Protein AF-A0A352AS01-F1 (afdb_monomer_lite)

Secondary structure (DSSP, 8-state):
--HHHHHHHHHHHHHTSS--HHHHHHHHHHHHHHHHHHHHHHHHHHGGGS-PPPP---SSS---TT----SSSGGGS-TTHHHHHHHHHH-----TTS---GGGS-SHHHHHHHHHHTTS--HHHHHHHHHHHHHHHHHHHHHHHHHHHH---

Structure (mmCIF, N/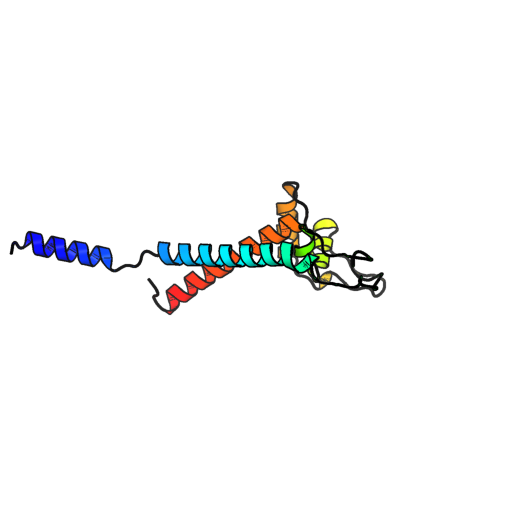CA/C/O backbone):
data_AF-A0A352AS01-F1
#
_entry.id   AF-A0A352AS01-F1
#
loop_
_atom_site.group_PDB
_atom_site.id
_atom_site.type_symbol
_atom_site.label_atom_id
_atom_site.label_alt_id
_atom_site.label_comp_id
_atom_site.label_asym_id
_atom_site.label_entity_id
_atom_site.label_seq_id
_atom_site.pdbx_PDB_ins_code
_atom_site.Cartn_x
_atom_site.Cartn_y
_atom_site.Cartn_z
_atom_site.occupancy
_atom_site.B_iso_or_equiv
_atom_site.auth_seq_id
_atom_site.auth_comp_id
_atom_site.auth_asym_id
_atom_site.auth_atom_id
_atom_site.pdbx_PDB_model_num
ATOM 1 N N . MET A 1 1 ? -39.087 -4.710 46.407 1.00 60.28 1 MET A N 1
ATOM 2 C CA . MET A 1 1 ? -37.957 -4.976 45.490 1.00 60.28 1 MET A CA 1
ATOM 3 C C . MET A 1 1 ? -36.737 -5.311 46.336 1.00 60.28 1 MET A C 1
ATOM 5 O O . MET A 1 1 ? -36.507 -4.601 47.310 1.00 60.28 1 MET A O 1
ATOM 9 N N . ASN A 1 2 ? -36.048 -6.424 46.068 1.00 80.94 2 ASN A N 1
ATOM 10 C CA . ASN A 1 2 ? -34.930 -6.896 46.895 1.00 80.94 2 ASN A CA 1
ATOM 11 C C . ASN A 1 2 ? -33.682 -6.019 46.646 1.00 80.94 2 ASN A C 1
ATOM 13 O O . ASN A 1 2 ? -33.353 -5.789 45.482 1.00 80.94 2 ASN A O 1
ATOM 17 N N . PRO A 1 3 ? -32.960 -5.556 47.685 1.00 73.62 3 PRO A N 1
ATOM 18 C CA . PRO A 1 3 ? -31.694 -4.830 47.536 1.00 73.62 3 PRO A CA 1
ATOM 19 C C . PRO A 1 3 ? -30.671 -5.521 46.617 1.00 73.62 3 PRO A C 1
ATOM 21 O O . PRO A 1 3 ? -29.911 -4.849 45.920 1.00 73.62 3 PRO A O 1
ATOM 24 N N . LEU A 1 4 ? -30.686 -6.858 46.574 1.00 72.25 4 LEU A N 1
ATOM 25 C CA . LEU A 1 4 ? -29.836 -7.666 45.695 1.00 72.25 4 LEU A CA 1
ATOM 26 C C . LEU A 1 4 ? -30.205 -7.532 44.210 1.00 72.25 4 LEU A C 1
ATOM 28 O O . LEU A 1 4 ? -29.318 -7.590 43.360 1.00 72.25 4 LEU A O 1
ATOM 32 N N . ASP A 1 5 ? -31.481 -7.319 43.885 1.00 77.75 5 ASP A N 1
ATOM 33 C CA . ASP A 1 5 ? -31.924 -7.116 42.501 1.00 77.75 5 ASP A CA 1
ATOM 34 C C . ASP A 1 5 ? -31.546 -5.720 42.008 1.00 77.75 5 ASP A C 1
ATOM 36 O O . ASP A 1 5 ? -31.043 -5.579 40.896 1.00 77.75 5 ASP A O 1
ATOM 40 N N . SER A 1 6 ? -31.673 -4.699 42.861 1.00 74.00 6 SER A N 1
ATOM 41 C CA . SER A 1 6 ? -31.217 -3.340 42.544 1.00 74.00 6 SER A CA 1
ATOM 42 C C . SER A 1 6 ? -29.708 -3.294 42.285 1.00 74.00 6 SER A C 1
ATOM 44 O O . SER A 1 6 ? -29.263 -2.643 41.345 1.00 74.00 6 SER A O 1
ATOM 46 N N . GLN A 1 7 ? -28.911 -4.033 43.062 1.00 76.00 7 GLN A N 1
ATOM 47 C CA . GLN A 1 7 ? -27.461 -4.142 42.853 1.00 76.00 7 GLN A CA 1
ATOM 48 C C . GLN A 1 7 ? -27.105 -4.859 41.544 1.00 76.00 7 GLN A C 1
ATOM 50 O O . GLN A 1 7 ? -26.195 -4.425 40.839 1.00 76.00 7 GLN A O 1
ATOM 55 N N . LYS A 1 8 ? -27.828 -5.927 41.182 1.00 72.00 8 LYS A N 1
ATOM 56 C CA . LYS A 1 8 ? -27.630 -6.632 39.904 1.00 72.00 8 LYS A CA 1
ATOM 57 C C . LYS A 1 8 ? -28.003 -5.770 38.704 1.00 72.00 8 LYS A C 1
ATOM 59 O O . LYS A 1 8 ? -27.273 -5.783 37.716 1.00 72.00 8 LYS A O 1
ATOM 64 N N . ILE A 1 9 ? -29.092 -5.009 38.801 1.00 71.62 9 ILE A N 1
ATOM 65 C CA . ILE A 1 9 ? -29.525 -4.079 37.752 1.00 71.62 9 ILE A CA 1
ATOM 66 C C . ILE A 1 9 ? -28.466 -2.988 37.564 1.00 71.62 9 ILE A C 1
ATOM 68 O O . ILE A 1 9 ? -27.981 -2.812 36.449 1.00 71.62 9 ILE A O 1
ATOM 72 N N . LEU A 1 10 ? -27.995 -2.366 38.648 1.00 67.88 10 LEU A N 1
ATOM 73 C CA . LEU A 1 10 ? -26.927 -1.362 38.592 1.00 67.88 10 LEU A CA 1
ATOM 74 C C . LEU A 1 10 ? -25.612 -1.938 38.038 1.00 67.88 10 LEU A C 1
ATOM 76 O O . LEU A 1 10 ? -24.978 -1.320 37.188 1.00 67.88 10 LEU A O 1
ATOM 80 N N . ALA A 1 11 ? -25.220 -3.148 38.446 1.00 64.56 11 ALA A N 1
ATOM 81 C CA . ALA A 1 11 ? -24.033 -3.818 37.910 1.00 64.56 11 ALA A CA 1
ATOM 82 C C . ALA A 1 11 ? -24.176 -4.180 36.417 1.00 64.56 11 ALA A C 1
ATOM 84 O O . ALA A 1 11 ? -23.191 -4.140 35.676 1.00 64.56 11 ALA A O 1
ATOM 85 N N . SER A 1 12 ? -25.390 -4.511 35.963 1.00 59.34 12 SER A N 1
ATOM 86 C CA . SER A 1 12 ? -25.688 -4.782 34.552 1.00 59.34 12 SER A CA 1
ATOM 87 C C . SER A 1 12 ? -25.708 -3.509 33.699 1.00 59.34 12 SER A C 1
ATOM 89 O O . SER A 1 12 ? -25.165 -3.512 32.595 1.00 59.34 12 SER A O 1
ATOM 91 N N . GLU A 1 13 ? -26.220 -2.397 34.234 1.00 58.72 13 GLU A N 1
ATOM 92 C CA . GLU A 1 13 ? -26.203 -1.096 33.561 1.00 58.72 13 GLU A CA 1
ATOM 93 C C . GLU A 1 13 ? -24.779 -0.541 33.445 1.00 58.72 13 GLU A C 1
ATOM 95 O O . GLU A 1 13 ? -24.402 -0.052 32.377 1.00 58.72 13 GLU A O 1
ATOM 100 N N . VAL A 1 14 ? -23.953 -0.693 34.488 1.00 58.50 14 VAL A N 1
ATOM 101 C CA . VAL A 1 14 ? -22.536 -0.281 34.478 1.00 58.50 14 VAL A CA 1
ATOM 102 C C . VAL A 1 14 ? -21.717 -1.097 33.472 1.00 58.50 14 VAL A C 1
ATOM 104 O O . VAL A 1 14 ? -20.856 -0.537 32.796 1.00 58.50 14 VAL A O 1
ATOM 107 N N . LYS A 1 15 ? -22.012 -2.393 33.291 1.00 54.00 15 LYS A N 1
ATOM 108 C CA . LYS A 1 15 ? -21.370 -3.223 32.252 1.00 54.00 15 LYS A CA 1
ATOM 109 C C . LYS A 1 15 ? -21.780 -2.855 30.819 1.00 54.00 15 LYS A C 1
ATOM 111 O O . LYS A 1 15 ? -21.079 -3.246 29.894 1.00 54.00 15 LYS A O 1
ATOM 116 N N . SER A 1 16 ? -22.889 -2.135 30.629 1.00 49.81 16 SER A N 1
ATOM 117 C CA . SER A 1 16 ? -23.459 -1.834 29.303 1.00 49.81 16 SER A CA 1
ATOM 118 C C . SER A 1 16 ? -23.023 -0.493 28.694 1.00 49.81 16 SER A C 1
ATOM 120 O O . SER A 1 16 ? -23.337 -0.224 27.538 1.00 49.81 16 SER A O 1
ATOM 122 N N . LYS A 1 17 ? -22.313 0.361 29.451 1.00 49.84 17 LYS A N 1
ATOM 123 C CA . LYS A 1 17 ? -22.044 1.760 29.064 1.00 49.84 17 LYS A CA 1
ATOM 124 C C . LYS A 1 17 ? -20.645 2.074 28.534 1.00 49.84 17 LYS A C 1
ATOM 126 O O . LYS A 1 17 ? -20.374 3.237 28.262 1.00 49.84 17 LYS A O 1
ATOM 131 N N . THR A 1 18 ? -19.773 1.092 28.342 1.00 53.72 18 THR A N 1
ATOM 132 C CA . THR A 1 18 ? -18.545 1.302 27.563 1.00 53.72 18 THR A CA 1
ATOM 133 C C . THR A 1 18 ? -18.759 0.687 26.195 1.00 53.72 18 THR A C 1
ATOM 135 O O . THR A 1 18 ? -18.928 -0.528 26.082 1.00 53.72 18 THR A O 1
ATOM 138 N N . LYS A 1 19 ? -18.805 1.510 25.143 1.00 54.31 19 LYS A N 1
ATOM 139 C CA . LYS A 1 19 ? -18.830 0.965 23.790 1.00 54.31 19 LYS A CA 1
ATOM 140 C C . LYS A 1 19 ? -17.467 0.301 23.603 1.00 54.31 19 LYS A C 1
ATOM 142 O O . LYS A 1 19 ? -16.446 0.988 23.680 1.00 54.31 19 LYS A O 1
ATOM 147 N N . PRO A 1 20 ? -17.391 -1.032 23.472 1.00 63.28 20 PRO A N 1
ATOM 148 C CA . PRO A 1 20 ? -16.105 -1.694 23.507 1.00 63.28 20 PRO A CA 1
ATOM 149 C C . PRO A 1 20 ? -15.290 -1.184 22.318 1.00 63.28 20 PRO A C 1
ATOM 151 O O . PRO A 1 20 ? -15.769 -1.150 21.189 1.00 63.28 20 PRO A O 1
ATOM 154 N N . TRP A 1 21 ? -14.052 -0.765 22.581 1.00 64.62 21 TRP A N 1
ATOM 155 C CA . TRP A 1 21 ? -13.076 -0.278 21.594 1.00 64.62 21 TRP A CA 1
ATOM 156 C C . TRP A 1 21 ? -12.994 -1.153 20.324 1.00 64.62 21 TRP A C 1
ATOM 158 O O . TRP A 1 21 ? -12.672 -0.675 19.235 1.00 64.62 21 TRP A O 1
ATOM 168 N N . THR A 1 22 ? -13.365 -2.426 20.456 1.00 75.06 22 THR A N 1
ATOM 169 C CA . THR A 1 22 ? -13.602 -3.398 19.391 1.00 75.06 22 THR A CA 1
ATOM 170 C C . THR A 1 22 ? -14.510 -2.883 18.268 1.00 75.06 22 THR A C 1
ATOM 172 O O . THR A 1 22 ? -14.172 -3.081 17.105 1.00 75.06 22 THR A O 1
ATOM 175 N N . ASP A 1 23 ? -15.597 -2.168 18.567 1.00 81.62 23 ASP A N 1
ATOM 176 C CA . ASP A 1 23 ? -16.525 -1.640 17.553 1.00 81.62 23 ASP A CA 1
ATOM 177 C C . ASP A 1 23 ? -15.851 -0.591 16.659 1.00 81.62 23 ASP A C 1
ATOM 179 O O . ASP A 1 23 ? -16.061 -0.553 15.446 1.00 81.62 23 ASP A O 1
ATOM 183 N N . GLY A 1 24 ? -15.003 0.254 17.253 1.00 85.88 24 GLY A N 1
ATOM 184 C CA . GLY A 1 24 ? -14.245 1.262 16.516 1.00 85.88 24 GLY A CA 1
ATOM 185 C C . GLY A 1 24 ? -13.151 0.646 15.647 1.00 85.88 24 GLY A C 1
ATOM 186 O O . GLY A 1 24 ? -12.957 1.071 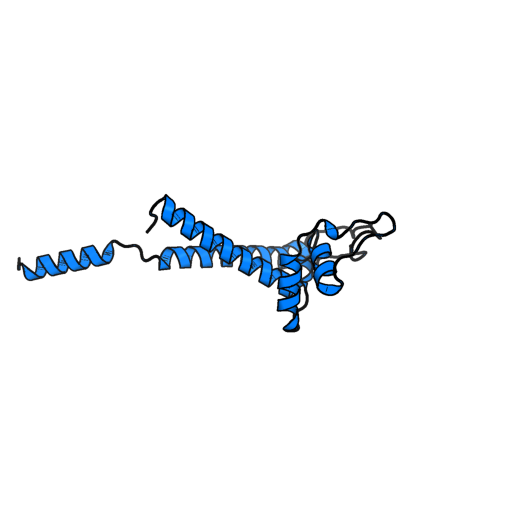14.510 1.00 85.88 24 GLY A O 1
ATOM 187 N N . LEU A 1 25 ? -12.482 -0.404 16.130 1.00 89.12 25 LEU A N 1
ATOM 188 C CA . LEU A 1 25 ? -11.518 -1.145 15.315 1.00 89.12 25 LEU A CA 1
ATOM 189 C C . LEU A 1 25 ? -12.164 -1.890 14.154 1.00 89.12 25 LEU A C 1
ATOM 191 O O . LEU A 1 25 ? -11.635 -1.852 13.044 1.00 89.12 25 LEU A O 1
ATOM 195 N N . ILE A 1 26 ? -13.300 -2.545 14.398 1.00 91.94 26 ILE A N 1
ATOM 196 C CA . ILE A 1 26 ? -14.071 -3.207 13.344 1.00 91.94 26 ILE A CA 1
ATOM 197 C C . ILE A 1 26 ? -14.460 -2.177 12.288 1.00 91.94 26 ILE A C 1
ATOM 199 O O . ILE A 1 26 ? -14.271 -2.432 11.103 1.00 91.94 26 ILE A O 1
ATOM 203 N N . PHE A 1 27 ? -14.918 -0.994 12.704 1.00 90.94 27 PHE A N 1
ATOM 204 C CA . PHE A 1 27 ? -15.209 0.098 11.782 1.00 90.94 27 PHE A CA 1
ATOM 205 C C . PHE A 1 27 ? -13.979 0.512 10.956 1.00 90.94 27 PHE A C 1
ATOM 207 O O . PHE A 1 27 ? -14.079 0.609 9.734 1.00 90.94 27 PHE A O 1
ATOM 214 N N . VAL A 1 28 ? -12.809 0.695 11.579 1.00 94.19 28 VAL A N 1
ATOM 215 C CA . VAL A 1 28 ? -11.559 1.036 10.870 1.00 94.19 28 VAL A CA 1
ATOM 216 C C . VAL A 1 28 ? -11.188 -0.028 9.835 1.00 94.19 28 VAL A C 1
ATOM 218 O O . VAL A 1 28 ? -10.913 0.308 8.683 1.00 94.19 28 VAL A O 1
ATOM 221 N N . ILE A 1 29 ? -11.204 -1.305 10.223 1.00 95.94 29 ILE A N 1
ATOM 222 C CA . ILE A 1 29 ? -10.867 -2.424 9.333 1.00 95.94 29 ILE A CA 1
ATOM 223 C C . ILE A 1 29 ? -11.896 -2.540 8.205 1.00 95.94 29 ILE A C 1
ATOM 225 O O . ILE A 1 29 ? -11.515 -2.716 7.049 1.00 95.94 29 ILE A O 1
ATOM 229 N N . ALA A 1 30 ? -13.187 -2.399 8.513 1.00 95.06 30 ALA A N 1
ATOM 230 C CA . ALA A 1 30 ? -14.260 -2.454 7.528 1.00 95.06 30 ALA A CA 1
ATOM 231 C C . ALA A 1 30 ? -14.136 -1.320 6.503 1.00 95.06 30 ALA A C 1
ATOM 233 O O . ALA A 1 30 ? -14.200 -1.577 5.303 1.00 95.06 30 ALA A O 1
ATOM 234 N N . MET A 1 31 ? -13.892 -0.086 6.951 1.00 94.56 31 MET A N 1
ATOM 235 C CA . MET A 1 31 ? -13.693 1.065 6.064 1.00 94.56 31 MET A CA 1
ATOM 236 C C . MET A 1 31 ? -12.426 0.930 5.219 1.00 94.56 31 MET A C 1
ATOM 238 O O . MET A 1 31 ? -12.445 1.227 4.022 1.00 94.56 31 MET A O 1
ATOM 242 N N . TRP A 1 32 ? -11.336 0.441 5.814 1.00 97.31 32 TRP A N 1
ATOM 243 C CA . TRP A 1 32 ? -10.115 0.119 5.082 1.00 97.31 32 TRP A CA 1
ATOM 244 C C . TRP A 1 32 ? -10.399 -0.895 3.969 1.00 97.31 32 TRP A C 1
ATOM 246 O O . TRP A 1 32 ? -10.129 -0.603 2.801 1.00 97.31 32 TRP A O 1
ATOM 256 N N . LEU A 1 33 ? -11.007 -2.035 4.309 1.00 97.00 33 LEU A N 1
ATOM 257 C CA . LEU A 1 33 ? -11.285 -3.118 3.371 1.00 97.00 33 LEU A CA 1
ATOM 258 C C . LEU A 1 33 ? -12.239 -2.666 2.265 1.00 97.00 33 LEU A C 1
ATOM 260 O O . LEU A 1 33 ? -11.951 -2.882 1.091 1.00 97.00 33 LEU A O 1
ATOM 264 N N . LEU A 1 34 ? -13.323 -1.974 2.625 1.00 97.19 34 LEU A N 1
ATOM 265 C CA . LEU A 1 34 ? -14.276 -1.414 1.670 1.00 97.19 34 LEU A CA 1
ATOM 266 C C . LEU A 1 34 ? -13.574 -0.486 0.675 1.00 97.19 34 LEU A C 1
ATOM 268 O O . LEU A 1 34 ? -13.766 -0.625 -0.528 1.00 97.19 34 LEU A O 1
ATOM 272 N N . SER A 1 35 ? -12.704 0.413 1.149 1.00 96.56 35 SER A N 1
ATOM 273 C CA . SER A 1 35 ? -11.956 1.307 0.256 1.00 96.56 35 SER A CA 1
ATOM 274 C C . SER A 1 35 ? -11.050 0.540 -0.716 1.00 96.56 35 SER A C 1
ATOM 276 O O . SER A 1 35 ? -10.985 0.886 -1.896 1.00 96.56 35 SER A O 1
ATOM 278 N N . ARG A 1 36 ? -10.364 -0.511 -0.237 1.00 94.75 36 ARG A N 1
ATOM 279 C CA . ARG A 1 36 ? -9.440 -1.309 -1.053 1.00 94.75 36 ARG A CA 1
ATOM 280 C C . ARG A 1 36 ? -10.190 -2.138 -2.084 1.00 94.75 36 ARG A C 1
ATOM 282 O O . ARG A 1 36 ? -9.769 -2.156 -3.233 1.00 94.75 36 ARG A O 1
ATOM 289 N N . LEU A 1 37 ? -11.308 -2.754 -1.703 1.00 96.31 37 LEU A N 1
ATOM 290 C CA . LEU A 1 37 ? -12.161 -3.505 -2.623 1.00 96.31 37 LEU A CA 1
ATOM 291 C C . LEU A 1 37 ? -12.763 -2.594 -3.691 1.00 96.31 37 LEU A C 1
ATOM 293 O O . LEU A 1 37 ? -12.704 -2.936 -4.866 1.00 96.31 37 LEU A O 1
ATOM 297 N N . THR A 1 38 ? -13.261 -1.415 -3.313 1.00 95.94 38 THR A N 1
ATOM 298 C CA . THR A 1 38 ? -13.794 -0.443 -4.276 1.00 95.94 38 THR A CA 1
ATOM 299 C C . THR A 1 38 ? -12.732 -0.025 -5.290 1.00 95.94 38 THR A C 1
ATOM 301 O O . THR A 1 38 ? -12.992 -0.074 -6.488 1.00 95.94 38 THR A O 1
ATOM 304 N N . ILE A 1 39 ? -11.523 0.331 -4.840 1.00 93.62 39 ILE A N 1
ATOM 305 C CA . ILE A 1 39 ? -10.425 0.706 -5.747 1.00 93.62 39 ILE A CA 1
ATOM 306 C C . ILE A 1 39 ? -9.991 -0.482 -6.603 1.00 93.62 39 ILE A C 1
ATOM 308 O O . ILE A 1 39 ? -9.791 -0.319 -7.801 1.00 93.62 39 ILE A O 1
ATOM 312 N N . PHE A 1 40 ? -9.869 -1.672 -6.015 1.00 93.81 40 PHE A N 1
ATOM 313 C CA . PHE A 1 40 ? -9.472 -2.870 -6.742 1.00 93.81 40 PHE A CA 1
ATOM 314 C C . PHE A 1 40 ? -10.474 -3.195 -7.854 1.00 93.81 40 PHE A C 1
ATOM 316 O O . PHE A 1 40 ? -10.085 -3.299 -9.013 1.00 93.81 40 PHE A O 1
ATOM 323 N N . ILE A 1 41 ? -11.767 -3.264 -7.531 1.00 93.88 41 ILE A N 1
ATOM 324 C CA . ILE A 1 41 ? -12.838 -3.537 -8.498 1.00 93.88 41 ILE A CA 1
ATOM 325 C C . ILE A 1 41 ? -12.900 -2.436 -9.560 1.00 93.88 41 ILE A C 1
ATOM 327 O O . ILE A 1 41 ? -12.973 -2.744 -10.747 1.00 93.88 41 ILE A O 1
ATOM 331 N N . ALA A 1 42 ? -12.827 -1.162 -9.162 1.00 91.81 42 ALA A N 1
ATOM 332 C CA . ALA A 1 42 ? -12.841 -0.049 -10.106 1.00 91.81 42 ALA A CA 1
ATOM 333 C C . ALA A 1 42 ? -11.653 -0.115 -11.075 1.00 91.81 42 ALA A C 1
ATOM 335 O O . ALA A 1 42 ? -11.847 0.026 -12.277 1.00 91.81 42 ALA A O 1
ATOM 336 N N . MET A 1 43 ? -10.441 -0.391 -10.588 1.00 89.12 43 MET A N 1
ATOM 337 C CA . MET A 1 43 ? -9.267 -0.529 -11.452 1.00 89.12 43 MET A CA 1
ATOM 338 C C . MET A 1 43 ? -9.405 -1.723 -12.398 1.00 89.12 43 MET A C 1
ATOM 340 O O . MET A 1 43 ? -9.153 -1.572 -13.584 1.00 89.12 43 MET A O 1
ATOM 344 N N . GLN A 1 44 ? -9.871 -2.882 -11.924 1.00 90.38 44 GLN A N 1
ATOM 345 C CA . GLN A 1 44 ? -9.988 -4.073 -12.775 1.00 90.38 44 GLN A CA 1
ATOM 346 C C . GLN A 1 44 ? -11.131 -3.989 -13.799 1.00 90.38 44 GLN A C 1
ATOM 348 O O . GLN A 1 44 ? -11.011 -4.555 -14.880 1.00 90.38 44 GLN A O 1
ATOM 353 N N . LEU A 1 45 ? -12.239 -3.312 -13.480 1.00 90.31 45 LEU A N 1
ATOM 354 C CA . LEU A 1 45 ? -13.416 -3.267 -14.355 1.00 90.31 45 LEU A CA 1
ATOM 355 C C . LEU A 1 45 ? -13.501 -1.992 -15.185 1.00 90.31 45 LEU A C 1
ATOM 357 O O . LEU A 1 45 ? -13.899 -2.056 -16.339 1.00 90.31 45 LEU A O 1
ATOM 361 N N . VAL A 1 46 ? -13.160 -0.836 -14.616 1.00 86.94 46 VAL A N 1
ATOM 362 C CA . VAL A 1 46 ? -13.324 0.454 -15.299 1.00 86.94 46 VAL A CA 1
ATOM 363 C C . VAL A 1 46 ? -12.103 0.772 -16.146 1.00 86.94 46 VAL A C 1
ATOM 365 O O . VAL A 1 46 ? -12.276 1.180 -17.289 1.00 86.94 46 VAL A O 1
ATOM 368 N N . ALA A 1 47 ? -10.882 0.562 -15.636 1.00 82.88 47 ALA A N 1
ATOM 369 C CA . ALA A 1 47 ? -9.674 0.959 -16.363 1.00 82.88 47 ALA A CA 1
ATOM 370 C C . ALA A 1 47 ? -9.553 0.299 -17.754 1.00 82.88 47 ALA A C 1
ATOM 372 O O . ALA A 1 47 ? -9.269 1.032 -18.700 1.00 82.88 47 ALA A O 1
ATOM 373 N N . PRO A 1 48 ? -9.849 -1.008 -17.938 1.00 83.50 48 PRO A N 1
ATOM 374 C CA . PRO A 1 48 ? -9.810 -1.640 -19.262 1.00 83.50 48 PRO A CA 1
ATOM 375 C C . PRO A 1 48 ? -10.909 -1.176 -20.225 1.00 83.50 48 PRO A C 1
ATOM 377 O O . PRO A 1 48 ? -10.801 -1.390 -21.428 1.00 83.50 48 PRO A O 1
ATOM 380 N N . LEU A 1 49 ? -11.982 -0.565 -19.713 1.00 82.56 49 LEU A N 1
ATOM 381 C CA . LEU A 1 49 ? -13.087 -0.052 -20.527 1.00 82.56 49 LEU A CA 1
ATOM 382 C C . LEU A 1 49 ? -12.840 1.377 -21.019 1.00 82.56 49 LEU A C 1
ATOM 384 O O . LEU A 1 49 ? -13.583 1.862 -21.873 1.00 82.56 49 LEU A O 1
ATOM 388 N N . LEU A 1 50 ? -11.831 2.069 -20.481 1.00 78.12 50 LEU A N 1
ATOM 389 C CA . LEU A 1 50 ? -11.512 3.424 -20.903 1.00 78.12 50 LEU A CA 1
ATOM 390 C C . LEU A 1 50 ? -10.843 3.389 -22.288 1.00 78.12 50 LEU A C 1
ATOM 392 O O . LEU A 1 50 ? -9.808 2.739 -22.445 1.00 78.12 50 LEU A O 1
ATOM 396 N N . PRO A 1 51 ? -11.385 4.105 -23.292 1.00 66.00 51 PRO A N 1
ATOM 397 C CA . PRO A 1 51 ? -10.769 4.214 -24.607 1.00 66.00 51 PRO A CA 1
ATOM 398 C C . PRO A 1 51 ? -9.564 5.157 -24.519 1.00 66.00 51 PRO A C 1
ATOM 400 O O . PRO A 1 51 ? -9.657 6.348 -24.813 1.00 66.00 51 PRO A O 1
ATOM 403 N N . LEU A 1 52 ? -8.433 4.634 -24.050 1.00 67.75 52 LEU A N 1
ATOM 404 C CA . LEU A 1 52 ? -7.177 5.371 -23.991 1.00 67.75 52 LEU A CA 1
ATOM 405 C C . LEU A 1 52 ? -6.391 5.130 -25.280 1.00 67.75 52 LEU A C 1
ATOM 407 O O . LEU A 1 52 ? -6.133 3.990 -25.665 1.00 67.75 52 LEU A O 1
ATOM 411 N N . SER A 1 53 ? -6.000 6.214 -25.950 1.00 56.81 53 SER A N 1
ATOM 412 C CA . SER A 1 53 ? -5.002 6.141 -27.015 1.00 56.81 53 SER A CA 1
ATOM 413 C C . SER A 1 53 ? -3.660 5.726 -26.404 1.00 56.81 53 SER A C 1
ATOM 415 O O . SER A 1 53 ? -3.311 6.252 -25.342 1.00 56.81 53 SER A O 1
ATOM 417 N N . PRO A 1 54 ? -2.892 4.826 -27.047 1.00 58.94 54 PRO A N 1
ATOM 418 C CA . PRO A 1 54 ? -1.574 4.447 -26.559 1.00 58.94 54 PRO A CA 1
ATOM 419 C C . PRO A 1 54 ? -0.727 5.707 -26.395 1.00 58.94 54 PRO A C 1
ATOM 421 O O . PRO A 1 54 ? -0.641 6.541 -27.302 1.00 58.94 54 PRO A O 1
ATOM 424 N N . ALA A 1 55 ? -0.143 5.876 -25.214 1.00 55.97 55 ALA A N 1
ATOM 425 C CA . ALA A 1 55 ? 0.711 7.018 -24.962 1.00 55.97 55 ALA A CA 1
ATOM 426 C C . ALA A 1 55 ? 1.915 6.980 -25.904 1.00 55.97 55 ALA A C 1
ATOM 428 O O . ALA A 1 55 ? 2.584 5.958 -26.059 1.00 55.97 55 ALA A O 1
ATOM 429 N N . ARG A 1 56 ? 2.146 8.115 -26.564 1.00 50.88 56 ARG A N 1
ATOM 430 C CA . ARG A 1 56 ? 3.127 8.271 -27.641 1.00 50.88 56 ARG A CA 1
ATOM 431 C C . ARG A 1 56 ? 4.531 8.616 -27.131 1.00 50.88 56 ARG A C 1
ATOM 433 O O . ARG A 1 56 ? 5.438 8.788 -27.936 1.00 50.88 56 ARG A O 1
ATOM 440 N N . GLU A 1 57 ? 4.714 8.761 -25.821 1.00 51.19 57 GLU A N 1
ATOM 441 C CA . GLU A 1 57 ? 5.985 9.201 -25.253 1.00 51.19 57 GLU A CA 1
ATOM 442 C C . GLU A 1 57 ? 6.925 8.016 -25.030 1.00 51.19 57 GLU A C 1
ATOM 444 O O . GLU A 1 57 ? 6.678 7.143 -24.201 1.00 51.19 57 GLU A O 1
ATOM 449 N N . GLU A 1 58 ? 7.988 7.976 -25.830 1.00 51.22 58 GLU A N 1
ATOM 450 C CA . GLU A 1 58 ? 8.846 6.803 -25.969 1.00 51.22 58 GLU A CA 1
ATOM 451 C C . GLU A 1 58 ? 9.961 6.732 -24.907 1.00 51.22 58 GLU A C 1
ATOM 453 O O . GLU A 1 58 ? 10.399 5.633 -24.602 1.00 51.22 58 GLU A O 1
ATOM 458 N N . ASN A 1 59 ? 10.401 7.832 -24.281 1.00 52.69 59 ASN A N 1
ATOM 459 C CA . ASN A 1 59 ? 11.646 7.803 -23.497 1.00 52.69 59 ASN A CA 1
ATOM 460 C C . ASN A 1 59 ? 11.696 8.794 -22.328 1.00 52.69 59 ASN A C 1
ATOM 462 O O . ASN A 1 59 ? 12.365 9.821 -22.395 1.00 52.69 59 ASN A O 1
ATOM 466 N N . ALA A 1 60 ? 11.101 8.432 -21.198 1.00 48.69 60 ALA A N 1
ATOM 467 C CA . ALA A 1 60 ? 11.582 8.984 -19.937 1.00 48.69 60 ALA A CA 1
ATOM 468 C C . ALA A 1 60 ? 11.724 7.898 -18.885 1.00 48.69 60 ALA A C 1
ATOM 470 O O . ALA A 1 60 ? 12.829 7.663 -18.416 1.00 48.69 60 ALA A O 1
ATOM 471 N N . LEU A 1 61 ? 10.647 7.220 -18.499 1.00 55.41 61 LEU A N 1
ATOM 472 C CA . LEU A 1 61 ? 10.657 6.372 -17.303 1.00 55.41 61 LEU A CA 1
ATOM 473 C C . LEU A 1 61 ? 9.564 5.313 -17.369 1.00 55.41 61 LEU A C 1
ATOM 475 O O . LEU A 1 61 ? 8.711 5.233 -16.495 1.00 55.41 61 LEU A O 1
ATOM 479 N N . GLY A 1 62 ? 9.546 4.522 -18.438 1.00 51.06 62 GLY A N 1
ATOM 480 C CA . GLY A 1 62 ? 8.629 3.389 -18.511 1.00 51.06 62 GLY A CA 1
ATOM 481 C C . GLY A 1 62 ? 7.156 3.785 -18.620 1.00 51.06 62 GLY A C 1
ATOM 482 O O . GLY A 1 62 ? 6.314 3.230 -17.920 1.00 51.06 62 GLY A O 1
ATOM 483 N N . PHE A 1 63 ? 6.817 4.634 -19.595 1.00 53.22 63 PHE A N 1
ATOM 484 C CA . PHE A 1 63 ? 5.659 4.241 -20.394 1.00 53.22 63 PHE A CA 1
ATOM 485 C C . PHE A 1 63 ? 6.011 2.875 -20.983 1.00 53.22 63 PHE A C 1
ATOM 487 O O . PHE A 1 63 ? 7.056 2.754 -21.619 1.00 53.22 63 PHE A O 1
ATOM 494 N N . THR A 1 64 ? 5.201 1.836 -20.769 1.00 52.81 64 THR A N 1
ATOM 495 C CA . THR A 1 64 ? 5.218 0.745 -21.744 1.00 52.81 64 THR A CA 1
ATOM 496 C C . THR A 1 64 ? 4.745 1.396 -23.041 1.00 52.81 64 THR A C 1
ATOM 498 O O . THR A 1 64 ? 3.634 1.940 -23.073 1.00 52.81 64 THR A O 1
ATOM 501 N N . PRO A 1 65 ? 5.583 1.472 -24.091 1.00 51.28 65 PRO A N 1
ATOM 502 C CA . PRO A 1 65 ? 5.130 2.021 -25.355 1.00 51.28 65 PRO A CA 1
ATOM 503 C C . PRO A 1 65 ? 3.917 1.196 -25.776 1.00 51.28 65 PRO A C 1
ATOM 505 O O . PRO A 1 65 ? 3.996 -0.031 -25.841 1.00 51.28 65 PRO A O 1
ATOM 508 N N . ASN A 1 66 ? 2.787 1.858 -26.013 1.00 56.91 66 ASN A N 1
ATOM 509 C CA . ASN A 1 66 ? 1.497 1.202 -26.242 1.00 56.91 66 ASN A CA 1
ATOM 510 C C . ASN A 1 66 ? 0.875 0.492 -25.023 1.00 56.91 66 ASN A C 1
ATOM 512 O O . ASN A 1 66 ? 0.205 -0.526 -25.202 1.00 56.91 66 ASN A O 1
ATOM 516 N N . PHE A 1 67 ? 1.038 1.020 -23.801 1.00 64.75 67 PHE A N 1
ATOM 517 C CA . PHE A 1 67 ? 0.260 0.542 -22.655 1.00 64.75 67 PHE A CA 1
ATOM 518 C C . PHE A 1 67 ? -1.237 0.589 -22.970 1.00 64.75 67 PHE A C 1
ATOM 520 O O . PHE A 1 67 ? -1.794 1.655 -23.247 1.00 64.75 67 PHE A O 1
ATOM 527 N N . VAL A 1 68 ? -1.887 -0.564 -22.880 1.00 68.62 68 VAL A N 1
ATOM 528 C CA . VAL A 1 68 ? -3.341 -0.685 -22.898 1.00 68.62 68 VAL A CA 1
ATOM 529 C C . VAL A 1 68 ? -3.730 -1.232 -21.530 1.00 68.62 68 VAL A C 1
ATOM 531 O O . VAL A 1 68 ? -3.245 -2.310 -21.182 1.00 68.62 68 VAL A O 1
ATOM 534 N N . PRO A 1 69 ? -4.565 -0.530 -20.743 1.00 72.25 69 PRO A N 1
ATOM 535 C CA . PRO A 1 69 ? -5.014 -1.038 -19.455 1.00 72.25 69 PRO A CA 1
ATOM 536 C C . PRO A 1 69 ? -5.666 -2.412 -19.623 1.00 72.25 69 PRO A C 1
ATOM 538 O O . PRO A 1 69 ? -6.677 -2.559 -20.306 1.00 72.25 69 PRO A O 1
ATOM 541 N N . GLN A 1 70 ? -5.078 -3.425 -18.996 1.00 79.38 70 GLN A N 1
ATOM 542 C CA . 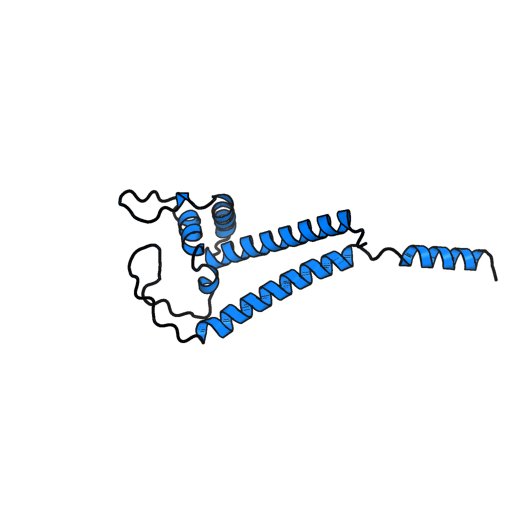GLN A 1 70 ? -5.614 -4.780 -18.945 1.00 79.38 70 GLN A CA 1
ATOM 543 C C . GLN A 1 70 ? -5.830 -5.190 -17.492 1.00 79.38 70 GLN A C 1
ATOM 545 O O . GLN A 1 70 ? -5.234 -4.625 -16.573 1.00 79.38 70 GLN A O 1
ATOM 550 N N . ILE A 1 71 ? -6.691 -6.187 -17.291 1.00 84.31 71 ILE A N 1
ATOM 551 C CA . ILE A 1 71 ? -6.886 -6.821 -15.986 1.00 84.31 71 ILE A CA 1
ATOM 552 C C . ILE A 1 71 ? -5.531 -7.356 -15.516 1.00 84.31 71 ILE A C 1
ATOM 554 O O . ILE A 1 71 ? -4.906 -8.171 -16.193 1.00 84.31 71 ILE A O 1
ATOM 558 N N . GLY A 1 72 ? -5.072 -6.889 -14.361 1.00 86.50 72 GLY A N 1
ATOM 559 C CA . GLY A 1 72 ? -3.741 -7.202 -13.866 1.00 86.50 72 GLY A CA 1
ATOM 560 C C . GLY A 1 72 ? -3.262 -6.272 -12.759 1.00 86.50 72 GLY A C 1
ATOM 561 O O . GLY A 1 72 ? -3.910 -5.285 -12.403 1.00 86.50 72 GLY A O 1
ATOM 562 N N . TRP A 1 73 ? -2.103 -6.616 -12.200 1.00 86.94 73 TRP A N 1
ATOM 563 C CA . TRP A 1 73 ? -1.490 -5.878 -11.094 1.00 86.94 73 TRP A CA 1
ATOM 564 C C . TRP A 1 73 ? -0.742 -4.624 -11.542 1.00 86.94 73 TRP A C 1
ATOM 566 O O . TRP A 1 73 ? -0.593 -3.702 -10.745 1.00 86.94 73 TRP A O 1
ATOM 576 N N . GLU A 1 74 ? -0.344 -4.551 -12.813 1.00 83.75 74 GLU A N 1
ATOM 577 C CA . GLU A 1 74 ? 0.341 -3.385 -13.385 1.00 83.75 74 GLU A CA 1
ATOM 578 C C . GLU A 1 74 ? -0.461 -2.096 -13.192 1.00 83.75 74 GLU A C 1
ATOM 580 O O . GLU A 1 74 ? 0.115 -1.043 -12.941 1.00 83.75 74 GLU A O 1
ATOM 585 N N . LEU A 1 75 ? -1.798 -2.180 -13.185 1.00 84.12 75 LEU A N 1
ATOM 586 C CA . LEU A 1 75 ? -2.695 -1.052 -12.914 1.00 84.12 75 LEU A CA 1
ATOM 587 C C . LEU A 1 75 ? -2.362 -0.304 -11.611 1.00 84.12 75 LEU A C 1
ATOM 589 O O . LEU A 1 75 ? -2.592 0.900 -11.533 1.00 84.12 75 LEU A O 1
ATOM 593 N N . PHE A 1 76 ? -1.764 -0.971 -10.621 1.00 87.50 76 PHE A N 1
ATOM 594 C CA . PHE A 1 76 ? -1.451 -0.388 -9.314 1.00 87.50 76 PHE A CA 1
ATOM 595 C C . PHE A 1 76 ? -0.040 0.211 -9.196 1.00 87.50 76 PHE A C 1
ATOM 597 O O . PHE A 1 76 ? 0.295 0.745 -8.139 1.00 87.50 76 PHE A O 1
ATOM 604 N N . SER A 1 77 ? 0.786 0.155 -10.245 1.00 86.19 77 SER A N 1
ATOM 605 C CA . SER A 1 77 ? 2.179 0.639 -10.227 1.00 86.19 77 SER A CA 1
ATOM 606 C C . SER A 1 77 ? 2.467 1.766 -11.224 1.00 86.19 77 SER A C 1
ATOM 608 O O . SER A 1 77 ? 3.622 1.994 -11.579 1.00 86.19 77 SER A O 1
ATOM 610 N N . HIS A 1 78 ? 1.433 2.465 -11.689 1.00 80.56 78 HIS A N 1
ATOM 611 C CA . HIS A 1 78 ? 1.563 3.578 -12.631 1.00 80.56 78 HIS A CA 1
ATOM 612 C C . HIS A 1 78 ? 2.030 4.881 -11.959 1.00 80.56 78 HIS A C 1
ATOM 614 O O . HIS A 1 78 ? 2.014 5.011 -10.733 1.00 80.56 78 HIS A O 1
ATOM 620 N N . TRP A 1 79 ? 2.408 5.863 -12.787 1.00 80.81 79 TRP A N 1
ATOM 621 C CA . TRP A 1 79 ? 2.861 7.201 -12.380 1.00 80.81 79 TRP A CA 1
ATOM 622 C C . TRP A 1 79 ? 4.140 7.110 -11.537 1.00 80.81 79 TRP A C 1
ATOM 624 O O . TRP A 1 79 ? 5.119 6.510 -11.979 1.00 80.81 79 TRP A O 1
ATOM 634 N N . ASP A 1 80 ? 4.125 7.630 -10.307 1.00 84.25 80 ASP A N 1
ATOM 635 C CA . ASP A 1 80 ? 5.262 7.556 -9.389 1.00 84.25 80 ASP A CA 1
ATOM 636 C C . ASP A 1 80 ? 5.633 6.117 -9.002 1.00 84.25 80 ASP A C 1
ATOM 638 O O . ASP A 1 80 ? 6.744 5.853 -8.538 1.00 84.25 80 ASP A O 1
ATOM 642 N N . GLY A 1 81 ? 4.735 5.153 -9.233 1.00 87.38 81 GLY A N 1
ATOM 643 C CA . GLY A 1 81 ? 5.019 3.735 -9.040 1.00 87.38 81 GLY A CA 1
ATOM 644 C C . GLY A 1 81 ? 6.220 3.243 -9.850 1.00 87.38 81 GLY A C 1
ATOM 645 O O . GLY A 1 81 ? 6.945 2.373 -9.367 1.00 87.38 81 GLY A O 1
ATOM 646 N N . VAL A 1 82 ? 6.499 3.834 -11.018 1.00 82.69 82 VAL A N 1
ATOM 647 C CA . VAL A 1 82 ? 7.634 3.416 -11.855 1.00 82.69 82 VAL A CA 1
ATOM 648 C C . VAL A 1 82 ? 8.970 3.766 -11.207 1.00 82.69 82 VAL A C 1
ATOM 650 O O . VAL A 1 82 ? 9.900 2.960 -11.216 1.00 82.69 82 VAL A O 1
ATOM 653 N N . TRP A 1 83 ? 9.043 4.922 -10.554 1.00 86.12 83 TRP A N 1
ATOM 654 C CA . TRP A 1 83 ? 10.216 5.326 -9.791 1.00 86.12 83 TRP A CA 1
ATOM 655 C C . TRP A 1 83 ? 10.490 4.395 -8.630 1.00 86.12 83 TRP A C 1
ATOM 657 O O . TRP A 1 83 ? 11.604 3.899 -8.465 1.00 86.12 83 TRP A O 1
ATOM 667 N N . TYR A 1 84 ? 9.452 4.095 -7.855 1.00 90.94 84 TYR A N 1
ATOM 668 C CA . TYR A 1 84 ? 9.574 3.161 -6.748 1.00 90.94 84 TYR A CA 1
ATOM 669 C C . TYR A 1 84 ? 9.926 1.749 -7.216 1.00 90.94 84 TYR A C 1
ATOM 671 O O . TYR A 1 84 ? 10.714 1.077 -6.549 1.00 90.94 84 TYR A O 1
ATOM 679 N N . ARG A 1 85 ? 9.411 1.318 -8.373 1.00 90.31 85 ARG A N 1
ATOM 680 C CA . ARG A 1 85 ? 9.768 0.042 -9.002 1.00 90.31 85 ARG A CA 1
ATOM 681 C C . ARG A 1 85 ? 11.241 0.005 -9.380 1.00 90.31 85 ARG A C 1
ATOM 683 O O . ARG A 1 85 ? 11.928 -0.954 -9.033 1.00 90.31 85 ARG A O 1
ATOM 690 N N . GLN A 1 86 ? 11.728 1.052 -10.044 1.00 88.31 86 GLN A N 1
ATOM 691 C CA . GLN A 1 86 ? 13.131 1.161 -10.432 1.00 88.31 86 GLN A CA 1
ATOM 692 C C . GLN A 1 86 ? 14.044 1.133 -9.203 1.00 88.31 86 GLN A C 1
ATOM 694 O O . GLN A 1 86 ? 14.982 0.340 -9.165 1.00 88.31 86 GLN A O 1
ATOM 699 N N . ILE A 1 87 ? 13.720 1.900 -8.158 1.00 90.81 87 ILE A N 1
ATOM 700 C CA . ILE A 1 87 ? 14.502 1.913 -6.914 1.00 90.81 87 ILE A CA 1
ATOM 701 C C . ILE A 1 87 ? 14.475 0.542 -6.221 1.00 90.81 87 ILE A C 1
ATOM 703 O O . ILE A 1 87 ? 15.501 0.083 -5.719 1.00 90.81 87 ILE A O 1
ATOM 707 N N . ALA A 1 88 ? 13.327 -0.142 -6.197 1.00 92.44 88 ALA A N 1
ATOM 708 C CA . ALA A 1 88 ? 13.195 -1.448 -5.551 1.00 92.44 88 ALA A CA 1
ATOM 709 C C . ALA A 1 88 ? 13.957 -2.570 -6.284 1.00 92.44 88 ALA A C 1
ATOM 711 O O . ALA A 1 88 ? 14.500 -3.459 -5.623 1.00 92.44 88 ALA A O 1
ATOM 712 N N . ILE A 1 89 ? 14.004 -2.534 -7.621 1.00 90.94 89 ILE A N 1
ATOM 713 C CA . ILE A 1 89 ? 14.654 -3.561 -8.453 1.00 90.94 89 ILE A CA 1
ATOM 714 C C . ILE A 1 89 ? 16.141 -3.256 -8.656 1.00 90.94 89 ILE A C 1
ATOM 716 O O . ILE A 1 89 ? 16.988 -4.117 -8.418 1.00 90.94 89 ILE A O 1
ATOM 720 N N . SER A 1 90 ? 16.445 -2.035 -9.086 1.00 88.31 90 SER A N 1
ATOM 721 C CA . SER A 1 90 ? 17.753 -1.634 -9.615 1.00 88.31 90 SER A CA 1
ATOM 722 C C . SER A 1 90 ? 18.508 -0.677 -8.686 1.00 88.31 90 SER A C 1
ATOM 724 O O . SER A 1 90 ? 19.712 -0.497 -8.847 1.00 88.31 90 SER A O 1
ATOM 726 N N . GLY A 1 91 ? 17.836 -0.097 -7.687 1.00 87.56 91 GLY A N 1
ATOM 727 C CA . GLY A 1 91 ? 18.404 0.938 -6.821 1.00 87.56 91 GLY A CA 1
ATOM 728 C C . GLY A 1 91 ? 18.240 2.348 -7.390 1.00 87.56 91 GLY A C 1
ATOM 729 O O . GLY A 1 91 ? 17.542 2.562 -8.380 1.00 87.56 91 GLY A O 1
ATOM 730 N N . TYR A 1 92 ? 18.853 3.324 -6.719 1.00 87.19 92 TYR A N 1
ATOM 731 C CA . TYR A 1 92 ? 18.822 4.714 -7.167 1.00 87.19 92 TYR A CA 1
ATOM 732 C C . TYR A 1 92 ? 19.661 4.894 -8.428 1.00 87.19 92 TYR A C 1
ATOM 734 O O . TYR A 1 92 ? 20.825 4.500 -8.472 1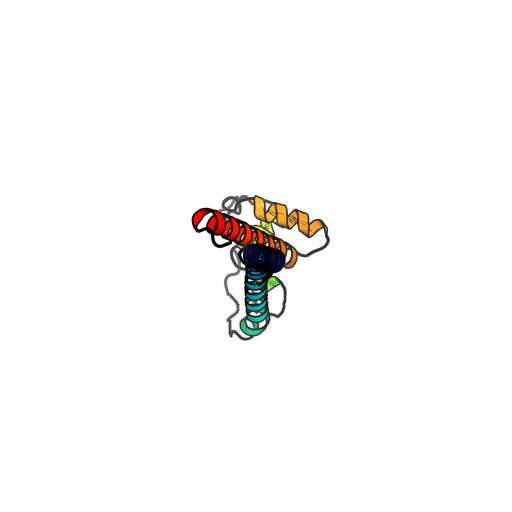.00 87.19 92 TYR A O 1
ATOM 742 N N . ASP A 1 93 ? 19.053 5.530 -9.419 1.00 79.31 93 ASP A N 1
ATOM 743 C CA . ASP A 1 93 ? 19.711 6.011 -10.622 1.00 79.31 93 ASP A CA 1
ATOM 744 C C . ASP A 1 93 ? 19.990 7.517 -10.516 1.00 79.31 93 ASP A C 1
ATOM 746 O O . ASP A 1 93 ? 19.125 8.291 -10.075 1.00 79.31 93 ASP A O 1
ATOM 750 N N . TYR A 1 94 ? 21.198 7.891 -10.933 1.00 70.19 94 TYR A N 1
ATOM 751 C CA . TYR A 1 94 ? 21.706 9.254 -11.027 1.00 70.19 94 TYR A CA 1
ATOM 752 C C . TYR A 1 94 ? 21.871 9.534 -12.518 1.00 70.19 94 TYR A C 1
ATOM 754 O O . TYR A 1 94 ? 22.812 9.044 -13.148 1.00 70.19 94 TYR A O 1
ATOM 762 N N . ALA A 1 95 ? 20.922 10.258 -13.108 1.00 62.44 95 ALA A N 1
ATOM 763 C CA . ALA A 1 95 ? 20.893 10.478 -14.543 1.00 62.44 95 ALA A CA 1
ATOM 764 C C . ALA A 1 95 ? 22.096 11.339 -14.970 1.00 62.44 95 ALA A C 1
ATOM 766 O O . ALA A 1 95 ? 22.033 12.562 -15.009 1.00 62.44 95 ALA A O 1
ATOM 767 N N . ASN A 1 96 ? 23.200 10.697 -15.362 1.00 54.50 96 ASN A N 1
ATOM 768 C CA . ASN A 1 96 ? 24.440 11.356 -15.796 1.00 54.50 96 ASN A CA 1
ATOM 769 C C . ASN A 1 96 ? 24.287 12.214 -17.075 1.00 54.50 96 ASN A C 1
ATOM 771 O O . ASN A 1 96 ? 25.272 12.750 -17.580 1.00 54.50 96 ASN A O 1
ATOM 775 N N . THR A 1 97 ? 23.091 12.316 -17.668 1.00 53.47 97 THR A N 1
ATOM 776 C CA . THR A 1 97 ? 22.889 12.935 -18.990 1.00 53.47 97 THR A CA 1
ATOM 777 C C . THR A 1 97 ? 21.516 13.606 -19.142 1.00 53.47 97 THR A C 1
ATOM 779 O O . THR A 1 97 ? 20.860 13.462 -20.168 1.00 53.47 97 THR A O 1
ATOM 782 N N . GLY A 1 98 ? 21.057 14.344 -18.122 1.00 51.78 98 GLY A N 1
ATOM 783 C CA . GLY A 1 98 ? 19.884 15.231 -18.244 1.00 51.78 98 GLY A CA 1
ATOM 784 C C . GLY A 1 98 ? 18.518 14.533 -18.287 1.00 51.78 98 GLY A C 1
ATOM 785 O O . GLY A 1 98 ? 17.531 15.153 -18.677 1.00 51.78 98 GLY A O 1
ATOM 786 N N . GLY A 1 99 ? 18.460 13.258 -17.896 1.00 59.72 99 GLY A N 1
ATOM 787 C CA . GLY A 1 99 ? 17.212 12.541 -17.640 1.00 59.72 99 GLY A CA 1
ATOM 788 C C . GLY A 1 99 ? 16.641 12.855 -16.256 1.00 59.72 99 GLY A C 1
ATOM 789 O O . GLY A 1 99 ? 17.267 13.524 -15.437 1.00 59.72 99 GLY A O 1
ATOM 790 N N . TYR A 1 100 ? 15.440 12.357 -15.983 1.00 60.91 100 TYR A N 1
ATOM 791 C CA . TYR A 1 100 ? 14.843 12.470 -14.659 1.00 60.91 100 TYR A CA 1
ATOM 792 C C . TYR A 1 100 ? 15.608 11.607 -13.637 1.00 60.91 100 TYR A C 1
ATOM 794 O O . TYR A 1 100 ? 15.990 10.476 -13.939 1.00 60.91 100 TYR A O 1
ATOM 802 N N . GLU A 1 101 ? 15.761 12.094 -12.403 1.00 70.62 101 GLU A N 1
ATOM 803 C CA . GLU A 1 101 ? 16.483 11.384 -11.340 1.00 70.62 101 GLU A CA 1
ATOM 804 C C . GLU A 1 101 ? 15.556 10.772 -10.286 1.00 70.62 101 GLU A C 1
ATOM 806 O O . GLU A 1 101 ? 14.658 11.422 -9.749 1.00 70.62 101 GLU A O 1
ATOM 811 N N . SER A 1 102 ? 15.855 9.531 -9.901 1.00 74.31 102 SER A N 1
ATOM 812 C CA . SER A 1 102 ? 15.127 8.816 -8.842 1.00 74.31 102 SER A CA 1
ATOM 813 C C . SER A 1 102 ? 15.440 9.328 -7.425 1.00 74.31 102 SER A C 1
ATOM 815 O O . SER A 1 102 ? 14.738 8.993 -6.472 1.00 74.31 102 SER A O 1
ATOM 817 N N . VAL A 1 103 ? 16.471 10.171 -7.279 1.00 76.19 103 VAL A N 1
ATOM 818 C CA . VAL A 1 103 ? 16.979 10.703 -6.000 1.00 76.19 103 VAL A CA 1
ATOM 819 C C . VAL A 1 103 ? 15.940 11.554 -5.258 1.00 76.19 103 VAL A C 1
ATOM 821 O O . VAL A 1 103 ? 15.988 11.657 -4.034 1.00 76.19 103 VAL A O 1
ATOM 824 N N . ALA A 1 104 ? 14.955 12.111 -5.968 1.00 83.12 104 ALA A N 1
ATOM 825 C CA . ALA A 1 104 ? 13.856 12.862 -5.362 1.00 83.12 104 ALA A CA 1
ATOM 826 C C . ALA A 1 104 ? 12.902 11.993 -4.512 1.00 83.12 104 ALA A C 1
ATOM 828 O O . ALA A 1 104 ? 12.136 12.526 -3.707 1.00 83.12 104 ALA A O 1
ATOM 829 N N . PHE A 1 105 ? 12.931 10.664 -4.662 1.00 87.31 105 PHE A N 1
ATOM 830 C CA . PHE A 1 105 ? 12.015 9.753 -3.976 1.00 87.31 105 PHE A CA 1
ATOM 831 C C . PHE A 1 105 ? 12.614 9.200 -2.679 1.00 87.31 105 PHE A C 1
ATOM 833 O O . PHE A 1 105 ? 13.745 8.721 -2.645 1.00 87.31 105 PHE A O 1
ATOM 840 N N . PHE A 1 106 ? 11.825 9.202 -1.599 1.00 91.50 106 PHE A N 1
ATOM 841 C CA . PHE A 1 106 ? 12.250 8.672 -0.300 1.00 91.50 106 PHE A CA 1
ATOM 842 C C . PHE A 1 106 ? 12.443 7.139 -0.306 1.00 91.50 106 PHE A C 1
ATOM 844 O O . PHE A 1 106 ? 11.634 6.420 -0.900 1.00 91.50 106 PHE A O 1
ATOM 851 N N . PRO A 1 107 ? 13.440 6.609 0.433 1.00 93.62 107 PRO A N 1
ATOM 852 C CA . PRO A 1 107 ? 13.866 5.210 0.309 1.00 93.62 107 PRO A CA 1
ATOM 853 C C . PRO A 1 107 ? 12.998 4.201 1.069 1.00 93.62 107 PRO A C 1
ATOM 855 O O . PRO A 1 107 ? 13.038 3.012 0.766 1.00 93.62 107 PRO A O 1
ATOM 858 N N . LEU A 1 108 ? 12.221 4.624 2.072 1.00 96.12 108 LEU A N 1
ATOM 859 C CA . LEU A 1 108 ? 11.553 3.684 2.982 1.00 96.12 108 LEU A CA 1
ATOM 860 C C . LEU A 1 108 ? 10.566 2.759 2.254 1.00 96.12 108 LEU A C 1
ATOM 862 O O . LEU A 1 108 ? 10.599 1.546 2.445 1.00 96.12 108 LEU A O 1
ATOM 866 N N . PHE A 1 109 ? 9.704 3.320 1.406 1.00 95.88 109 PHE A N 1
ATOM 867 C CA . PHE A 1 109 ? 8.714 2.547 0.658 1.00 95.88 109 PHE A CA 1
ATOM 868 C C . PHE A 1 109 ? 9.336 1.507 -0.298 1.00 95.88 109 PHE A C 1
ATOM 870 O O . PHE A 1 109 ? 8.971 0.330 -0.193 1.00 95.88 109 PHE A O 1
ATOM 877 N N . PRO A 1 110 ? 10.285 1.861 -1.192 1.00 94.88 110 PRO A N 1
ATOM 878 C CA . PRO A 1 110 ? 10.891 0.878 -2.087 1.00 94.88 110 PRO A CA 1
ATOM 879 C C . PRO A 1 110 ? 11.737 -0.159 -1.336 1.00 94.88 110 PRO A C 1
ATOM 881 O O . PRO A 1 110 ? 11.748 -1.321 -1.738 1.00 94.88 110 PRO A O 1
ATOM 884 N N . LEU A 1 111 ? 12.374 0.195 -0.211 1.00 96.62 111 LEU A N 1
ATOM 885 C CA . LEU A 1 111 ? 13.104 -0.772 0.620 1.00 96.62 111 LEU A CA 1
ATOM 886 C C . LEU A 1 111 ? 12.176 -1.790 1.297 1.00 96.62 111 LEU A C 1
ATOM 888 O O . LEU A 1 111 ? 12.455 -2.989 1.250 1.00 96.62 111 LEU A O 1
ATOM 892 N N . LEU A 1 112 ? 11.061 -1.343 1.885 1.00 98.06 112 LEU A N 1
ATOM 893 C CA . LEU A 1 112 ? 10.053 -2.248 2.455 1.00 98.06 112 LEU A CA 1
ATOM 894 C C . LEU A 1 112 ? 9.459 -3.158 1.377 1.00 98.06 112 LEU A C 1
ATOM 896 O O . LEU A 1 112 ? 9.329 -4.364 1.583 1.00 98.06 112 LEU A O 1
ATOM 900 N N . THR A 1 113 ? 9.156 -2.588 0.210 1.00 97.69 113 THR A N 1
ATOM 901 C CA . THR A 1 113 ? 8.630 -3.336 -0.936 1.00 97.69 113 THR A CA 1
ATOM 902 C C . THR A 1 113 ? 9.622 -4.395 -1.403 1.00 97.69 113 THR A C 1
ATOM 904 O O . THR A 1 113 ? 9.245 -5.558 -1.528 1.00 97.69 113 THR A O 1
ATOM 907 N N . ARG A 1 114 ? 10.903 -4.040 -1.559 1.00 96.81 114 ARG A N 1
ATOM 908 C CA . ARG A 1 114 ? 11.977 -4.987 -1.892 1.00 96.81 114 ARG A CA 1
ATOM 909 C C . ARG A 1 114 ? 12.090 -6.113 -0.861 1.00 96.81 114 ARG A C 1
ATOM 911 O O . ARG A 1 114 ? 12.295 -7.262 -1.241 1.00 96.81 114 ARG A O 1
ATOM 918 N N . GLY A 1 115 ? 11.913 -5.809 0.426 1.00 97.56 115 GLY A N 1
ATOM 919 C CA . GLY A 1 115 ? 11.837 -6.816 1.486 1.00 97.56 115 GLY A CA 1
ATOM 920 C C . GLY A 1 115 ? 10.689 -7.806 1.273 1.00 97.56 115 GLY A C 1
ATOM 921 O O . GLY A 1 115 ? 10.909 -9.013 1.312 1.00 97.56 115 GLY A O 1
ATOM 922 N N . VAL A 1 116 ? 9.482 -7.325 0.969 1.00 98.00 116 VAL A N 1
ATOM 923 C CA . VAL A 1 116 ? 8.318 -8.186 0.678 1.00 98.00 116 VAL A CA 1
ATOM 924 C C . VAL A 1 116 ? 8.496 -8.990 -0.616 1.00 98.00 116 VAL A C 1
ATOM 926 O O . VAL A 1 116 ? 8.076 -10.144 -0.681 1.00 98.00 116 VAL A O 1
ATOM 929 N N . MET A 1 117 ? 9.169 -8.437 -1.627 1.00 97.69 117 MET A N 1
ATOM 930 C CA . MET A 1 117 ? 9.477 -9.146 -2.878 1.00 97.69 117 MET A CA 1
ATOM 931 C C . MET A 1 117 ? 10.354 -10.392 -2.672 1.00 97.69 117 MET A C 1
ATOM 933 O O . MET A 1 117 ? 10.314 -11.299 -3.501 1.00 97.69 117 MET A O 1
ATOM 937 N N . THR A 1 118 ? 11.087 -10.506 -1.554 1.00 97.50 118 THR A N 1
ATOM 938 C CA . THR A 1 118 ? 11.837 -11.736 -1.209 1.00 97.50 118 THR A CA 1
ATOM 939 C C . THR A 1 118 ? 10.942 -12.971 -1.062 1.00 97.50 118 THR A C 1
ATOM 941 O O . THR A 1 118 ? 11.428 -14.093 -1.173 1.00 97.50 118 THR A O 1
ATOM 944 N N . LEU A 1 119 ? 9.628 -12.777 -0.896 1.00 97.56 119 LEU A N 1
ATOM 945 C CA . LEU A 1 119 ? 8.615 -13.836 -0.892 1.00 97.56 119 LEU A CA 1
ATOM 946 C C . LEU A 1 119 ? 8.275 -14.368 -2.301 1.00 97.56 119 LEU A C 1
ATOM 948 O O . LEU A 1 119 ? 7.374 -15.191 -2.436 1.00 97.56 119 LEU A O 1
ATOM 952 N N . GLY A 1 120 ? 8.950 -13.891 -3.352 1.00 96.56 120 GLY A N 1
ATOM 953 C CA . GLY A 1 120 ? 8.679 -14.258 -4.747 1.00 96.56 120 GLY A CA 1
ATOM 954 C C . GLY A 1 120 ? 7.540 -13.463 -5.391 1.00 96.56 120 GLY A C 1
ATOM 955 O O . GLY A 1 120 ? 7.054 -13.836 -6.456 1.00 96.56 120 GLY A O 1
ATOM 956 N N . LEU A 1 121 ? 7.097 -12.376 -4.753 1.00 96.06 121 LEU A N 1
ATOM 957 C CA . LEU A 1 121 ? 6.045 -11.509 -5.279 1.00 96.06 121 LEU A CA 1
ATOM 958 C C . LEU A 1 121 ? 6.619 -10.478 -6.263 1.00 96.06 121 LEU A C 1
ATOM 960 O O . LEU A 1 121 ? 7.669 -9.893 -5.981 1.00 96.06 121 LEU A O 1
ATOM 964 N N . PRO A 1 122 ? 5.920 -10.191 -7.377 1.00 94.19 122 PRO A N 1
ATOM 965 C CA . PRO A 1 122 ? 6.292 -9.088 -8.252 1.00 94.19 122 PRO A CA 1
ATOM 966 C C . PRO A 1 122 ? 6.084 -7.744 -7.534 1.00 94.19 122 PRO A C 1
ATOM 968 O O . PRO A 1 122 ? 5.292 -7.644 -6.587 1.00 94.19 122 PRO A O 1
ATOM 971 N N . PHE A 1 123 ? 6.795 -6.705 -7.981 1.00 94.12 123 PHE A N 1
ATOM 972 C CA . PHE A 1 123 ? 6.781 -5.380 -7.349 1.00 94.12 123 PHE A CA 1
ATOM 973 C C . PHE A 1 123 ? 5.362 -4.821 -7.215 1.00 94.12 123 PHE A C 1
ATOM 975 O O . PHE A 1 123 ? 5.005 -4.264 -6.184 1.00 94.12 123 PHE A O 1
ATOM 982 N N . GLU A 1 124 ? 4.538 -5.009 -8.236 1.00 93.19 124 GLU A N 1
ATOM 983 C CA . GLU A 1 124 ? 3.187 -4.474 -8.341 1.00 93.19 124 GLU A CA 1
ATOM 984 C C . GLU A 1 124 ? 2.288 -5.028 -7.226 1.00 93.19 124 GLU A C 1
ATOM 986 O O . GLU A 1 124 ? 1.515 -4.296 -6.605 1.00 93.19 124 GLU A O 1
ATOM 991 N N . VAL A 1 125 ? 2.454 -6.311 -6.897 1.00 95.25 125 VAL A N 1
ATOM 992 C CA . VAL A 1 125 ? 1.745 -6.965 -5.791 1.00 95.25 125 VAL A CA 1
ATOM 993 C C . VAL A 1 125 ? 2.347 -6.540 -4.453 1.00 95.25 125 VAL A C 1
ATOM 995 O O . VAL A 1 125 ? 1.624 -6.092 -3.561 1.00 95.25 125 VAL A O 1
ATOM 998 N N . ALA A 1 126 ? 3.670 -6.647 -4.308 1.00 97.19 126 ALA A N 1
ATOM 999 C CA . ALA A 1 126 ? 4.368 -6.340 -3.062 1.00 97.19 126 ALA A CA 1
ATOM 1000 C C . ALA A 1 126 ? 4.159 -4.878 -2.628 1.00 97.19 126 ALA A C 1
ATOM 1002 O O . ALA A 1 126 ? 3.817 -4.613 -1.475 1.00 97.19 126 ALA A O 1
ATOM 1003 N N . GLY A 1 127 ? 4.294 -3.934 -3.557 1.00 95.81 127 GLY A N 1
ATOM 1004 C CA . GLY A 1 127 ? 4.102 -2.505 -3.329 1.00 95.81 127 GLY A CA 1
ATOM 1005 C C . GLY A 1 127 ? 2.654 -2.171 -2.981 1.00 95.81 127 GLY A C 1
ATOM 1006 O O . GLY A 1 127 ? 2.409 -1.411 -2.043 1.00 95.81 127 GLY A O 1
ATOM 1007 N N . THR A 1 128 ? 1.684 -2.805 -3.651 1.00 95.62 128 THR A N 1
ATOM 1008 C CA . THR A 1 128 ? 0.256 -2.648 -3.323 1.00 95.62 128 THR A CA 1
ATOM 1009 C C . THR A 1 128 ? -0.056 -3.142 -1.911 1.00 95.62 128 THR A C 1
ATOM 1011 O O . THR A 1 128 ? -0.803 -2.482 -1.180 1.00 95.62 128 THR A O 1
ATOM 1014 N N . LEU A 1 129 ? 0.536 -4.266 -1.490 1.00 96.56 129 LEU A N 1
ATOM 1015 C CA . LEU A 1 129 ? 0.391 -4.793 -0.131 1.00 96.56 129 LEU A CA 1
ATOM 1016 C C . LEU A 1 129 ? 1.011 -3.853 0.906 1.00 96.56 129 LEU A C 1
ATOM 1018 O O . LEU A 1 129 ? 0.329 -3.476 1.860 1.00 96.56 129 LEU A O 1
ATOM 1022 N N . VAL A 1 130 ? 2.262 -3.426 0.703 1.00 97.69 130 VAL A N 1
ATOM 1023 C CA . VAL A 1 130 ? 2.954 -2.494 1.611 1.00 97.69 130 VAL A CA 1
ATOM 1024 C C . VAL A 1 130 ? 2.160 -1.197 1.759 1.00 97.69 130 VAL A C 1
ATOM 1026 O O . VAL A 1 130 ? 1.891 -0.772 2.883 1.00 97.69 130 VAL A O 1
ATOM 1029 N N . ASN A 1 131 ? 1.713 -0.605 0.649 1.00 96.12 131 ASN A N 1
ATOM 1030 C CA . ASN A 1 131 ? 0.915 0.620 0.665 1.00 96.12 131 ASN A CA 1
ATOM 1031 C C . ASN A 1 131 ? -0.426 0.423 1.399 1.00 96.12 131 ASN A C 1
ATOM 1033 O O . ASN A 1 131 ? -0.818 1.232 2.241 1.00 96.12 131 ASN A O 1
ATOM 1037 N N . SER A 1 132 ? -1.115 -0.692 1.138 1.00 96.75 132 SER A N 1
ATOM 1038 C CA . SER A 1 132 ? -2.405 -0.994 1.771 1.00 96.75 132 SER A CA 1
ATOM 1039 C C . SER A 1 132 ? -2.279 -1.196 3.283 1.00 96.75 132 SER A C 1
ATOM 1041 O O . SER A 1 132 ? -3.131 -0.714 4.033 1.00 96.75 132 SER A O 1
ATOM 1043 N N . LEU A 1 133 ? -1.221 -1.869 3.743 1.00 97.31 133 LEU A N 1
ATOM 1044 C CA . LEU A 1 133 ? -0.955 -2.081 5.169 1.00 97.31 133 LEU A CA 1
ATOM 1045 C C . LEU A 1 133 ? -0.504 -0.795 5.868 1.00 97.31 133 LEU A C 1
ATOM 1047 O O . LEU A 1 133 ? -0.952 -0.520 6.983 1.00 97.31 133 LEU A O 1
ATOM 1051 N N . ALA A 1 134 ? 0.318 0.027 5.211 1.00 97.25 134 ALA A N 1
ATOM 1052 C CA . ALA A 1 134 ? 0.696 1.339 5.729 1.00 97.25 134 ALA A CA 1
ATOM 1053 C C . ALA A 1 134 ? -0.538 2.235 5.926 1.00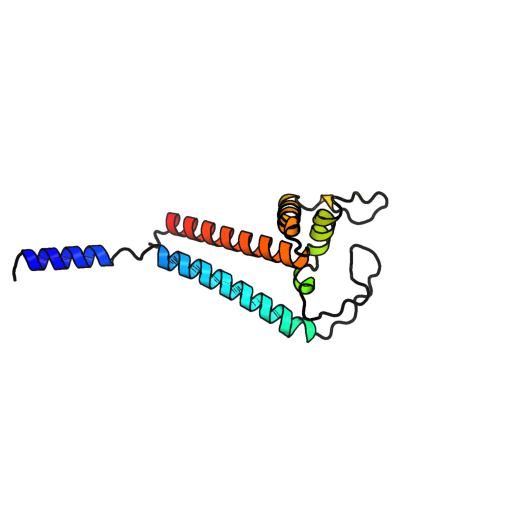 97.25 134 ALA A C 1
ATOM 1055 O O . ALA A 1 134 ? -0.683 2.870 6.972 1.00 97.25 134 ALA A O 1
ATOM 1056 N N . PHE A 1 135 ? -1.475 2.221 4.970 1.00 97.06 135 PHE A N 1
ATOM 1057 C CA . PHE A 1 135 ? -2.735 2.951 5.089 1.00 97.06 135 PHE A CA 1
ATOM 1058 C C . PHE A 1 135 ? -3.612 2.436 6.242 1.00 97.06 135 PHE A C 1
ATOM 1060 O O . PHE A 1 135 ? -4.159 3.241 6.997 1.00 97.06 135 PHE A O 1
ATOM 1067 N N . LEU A 1 136 ? -3.702 1.116 6.446 1.00 97.38 136 LEU A N 1
ATOM 1068 C CA . LEU A 1 136 ? -4.395 0.551 7.612 1.00 97.38 136 LEU A CA 1
ATOM 1069 C C . LEU A 1 136 ? -3.769 1.034 8.929 1.00 97.38 136 LEU A C 1
ATOM 1071 O O . LEU A 1 136 ? -4.484 1.447 9.844 1.00 97.38 136 LEU A O 1
ATOM 1075 N N . GLY A 1 137 ? -2.435 1.035 9.008 1.00 96.81 137 GLY A N 1
ATOM 1076 C CA . GLY A 1 137 ? -1.700 1.574 10.152 1.00 96.81 137 GLY A CA 1
ATOM 1077 C C . GLY A 1 137 ? -2.012 3.053 10.400 1.00 96.81 137 GLY A C 1
ATOM 1078 O O . GLY A 1 137 ? -2.275 3.443 11.538 1.00 96.81 137 GLY A O 1
ATOM 1079 N N . ALA A 1 138 ? -2.067 3.865 9.341 1.00 96.75 138 ALA A N 1
ATOM 1080 C CA . ALA A 1 138 ? -2.435 5.276 9.434 1.00 96.75 138 ALA A CA 1
ATOM 1081 C C . ALA A 1 138 ? -3.867 5.469 9.964 1.00 96.75 138 ALA A C 1
ATOM 1083 O O . ALA A 1 138 ? -4.076 6.287 10.861 1.00 96.75 138 ALA A O 1
ATOM 1084 N N . LEU A 1 139 ? -4.839 4.686 9.483 1.00 95.75 139 LEU A N 1
ATOM 1085 C CA . LEU A 1 139 ? -6.219 4.734 9.980 1.00 95.75 139 LEU A CA 1
ATOM 1086 C C . LEU A 1 139 ? -6.316 4.330 11.454 1.00 95.75 139 LEU A C 1
ATOM 1088 O O . LEU A 1 139 ? -7.042 4.966 12.218 1.00 95.75 139 LEU A O 1
ATOM 1092 N N . PHE A 1 140 ? -5.560 3.316 11.878 1.00 94.81 140 PHE A N 1
ATOM 1093 C CA . PHE A 1 140 ? -5.501 2.920 13.284 1.00 94.81 140 PHE A CA 1
ATOM 1094 C C . PHE A 1 140 ? -4.929 4.039 14.162 1.00 94.81 140 PHE A C 1
ATOM 1096 O O . PHE A 1 140 ? -5.497 4.355 15.209 1.00 94.81 140 PHE A O 1
ATOM 1103 N N . LEU A 1 141 ? -3.830 4.670 13.737 1.00 94.75 141 LEU A N 1
ATOM 1104 C CA . LEU A 1 141 ? -3.237 5.800 14.455 1.00 94.75 141 LEU A CA 1
ATOM 1105 C C . LEU A 1 141 ? -4.197 6.989 14.529 1.00 94.75 141 LEU A C 1
ATOM 1107 O O . LEU A 1 141 ? -4.345 7.575 15.603 1.00 94.75 141 LEU A O 1
ATOM 1111 N N . LEU A 1 142 ? -4.885 7.296 13.428 1.00 93.38 142 LEU A N 1
ATOM 1112 C CA . LEU A 1 142 ? -5.886 8.356 13.363 1.00 93.38 142 LEU A CA 1
ATOM 1113 C C . LEU A 1 142 ? -7.061 8.074 14.301 1.00 93.38 142 LEU A C 1
ATOM 1115 O O . LEU A 1 142 ? -7.437 8.945 15.081 1.00 93.38 142 LEU A O 1
ATOM 1119 N N . TYR A 1 143 ? -7.597 6.852 14.287 1.00 91.31 143 TYR A N 1
ATOM 1120 C CA . TYR A 1 143 ? -8.654 6.437 15.208 1.00 91.31 143 TYR A CA 1
ATOM 1121 C C . TYR A 1 143 ? -8.207 6.574 16.665 1.00 91.31 143 TYR A C 1
ATOM 1123 O O . TYR A 1 143 ? -8.925 7.130 17.496 1.00 91.31 143 TYR A O 1
ATOM 1131 N N . ARG A 1 144 ? -6.986 6.127 16.979 1.00 90.38 144 ARG A N 1
ATOM 1132 C CA . ARG A 1 144 ? -6.439 6.208 18.336 1.00 90.38 144 ARG A CA 1
ATOM 1133 C C . ARG A 1 144 ? -6.229 7.654 18.786 1.00 90.38 144 ARG A C 1
ATOM 1135 O O . ARG A 1 144 ? -6.443 7.959 19.958 1.00 90.38 144 ARG A O 1
ATOM 1142 N N . TRP A 1 145 ? -5.808 8.528 17.875 1.00 91.94 145 TRP A N 1
ATOM 1143 C CA . TRP A 1 145 ? -5.673 9.960 18.126 1.00 91.94 145 TRP A CA 1
ATOM 1144 C C . TRP A 1 145 ? -7.040 10.620 18.347 1.00 91.94 145 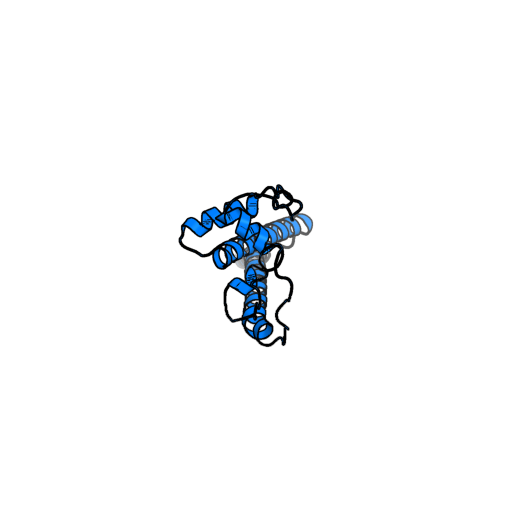TRP A C 1
ATOM 1146 O O . TRP A 1 145 ? -7.241 11.254 19.380 1.00 91.94 145 TRP A O 1
ATOM 1156 N N . ALA A 1 146 ? -8.009 10.378 17.462 1.00 90.44 146 ALA A N 1
ATOM 1157 C CA . ALA A 1 146 ? -9.366 10.906 17.582 1.00 90.44 146 ALA A CA 1
ATOM 1158 C C . ALA A 1 146 ? -10.050 10.452 18.881 1.00 90.44 146 ALA A C 1
ATOM 1160 O O . ALA A 1 146 ? -10.663 11.263 19.572 1.00 90.44 146 ALA A O 1
ATOM 1161 N N . ASN A 1 147 ? -9.885 9.182 19.264 1.00 87.00 147 ASN A N 1
ATOM 1162 C CA . ASN A 1 147 ? -10.439 8.667 20.512 1.00 87.00 147 ASN A CA 1
ATOM 1163 C C . ASN A 1 147 ? -9.829 9.362 21.741 1.00 87.00 147 ASN A C 1
ATOM 1165 O O . ASN A 1 147 ? -10.547 9.710 22.673 1.00 87.00 147 ASN A O 1
ATOM 1169 N N . LYS A 1 148 ? -8.516 9.634 21.728 1.00 87.50 148 LYS A N 1
ATOM 1170 C CA . LYS A 1 148 ? -7.863 10.395 22.806 1.00 87.50 148 LYS A CA 1
ATOM 1171 C C . LYS A 1 148 ? -8.352 11.841 22.896 1.00 87.50 148 LYS A C 1
ATOM 1173 O O . LYS A 1 148 ? -8.467 12.354 24.002 1.00 87.50 148 LYS A O 1
ATOM 1178 N N . CYS A 1 149 ? -8.599 12.496 21.764 1.00 87.38 149 CYS A N 1
ATOM 1179 C CA . CYS A 1 149 ? -8.999 13.904 21.735 1.00 87.38 149 CYS A CA 1
ATOM 1180 C C . CYS A 1 149 ? -10.484 14.124 22.056 1.00 87.38 149 CYS A C 1
ATOM 1182 O O . CYS A 1 149 ? -10.819 15.140 22.656 1.00 87.38 149 CYS A O 1
ATOM 1184 N N . TYR A 1 150 ? -11.359 13.194 21.662 1.00 82.50 150 TYR A N 1
ATOM 1185 C CA . TYR A 1 150 ? -12.814 13.390 21.703 1.00 82.50 150 TYR A CA 1
ATOM 1186 C C . TYR A 1 150 ? -13.577 12.359 22.549 1.00 82.50 150 TYR A C 1
ATOM 1188 O O . TYR A 1 150 ? -14.792 12.473 22.665 1.00 82.50 150 TYR A O 1
ATOM 1196 N N . GLY A 1 151 ? -12.903 11.368 23.145 1.00 66.88 151 GLY A N 1
ATOM 1197 C CA . GLY A 1 151 ? -13.534 10.399 24.050 1.00 66.88 151 GLY A CA 1
ATOM 1198 C C . GLY A 1 151 ? -14.616 9.540 23.387 1.00 66.88 151 GLY A C 1
ATOM 1199 O O . GLY A 1 151 ? -15.657 9.300 23.985 1.00 66.88 151 GLY A O 1
ATOM 1200 N N . ILE A 1 152 ? -14.401 9.103 22.143 1.00 62.25 152 ILE A N 1
ATOM 1201 C CA . ILE A 1 152 ? -15.369 8.323 21.344 1.00 62.25 152 ILE A CA 1
ATOM 1202 C C . ILE A 1 152 ? -15.359 6.831 21.769 1.00 62.25 152 ILE A C 1
ATOM 1204 O O . ILE A 1 152 ? -15.288 5.932 20.928 1.00 62.25 152 ILE A O 1
ATOM 1208 N N . GLY A 1 153 ? -15.409 6.546 23.074 1.00 55.28 153 GLY A N 1
ATOM 1209 C CA . GLY A 1 153 ? -15.406 5.193 23.653 1.00 55.28 153 GLY A CA 1
ATOM 1210 C C . GLY A 1 153 ? -16.398 5.040 24.794 1.00 55.28 153 GLY A C 1
ATOM 1211 O O . GLY A 1 153 ? -16.395 5.926 25.671 1.00 55.28 153 GLY A O 1
#

Radius of gyration: 24.1 Å; chains: 1; bounding box: 62×30×75 Å

Foldseek 3Di:
DDPVVVVVVVVVVVVVPDPPCVVVLVVLVVVLVVVLVVVLCCLAPVQQVDPDDQDCDDDAFDPPRRDRRHRDLVSQQPDCSSLLLCCLPPNWDDPPDPGDGSVVDDNPLSVQLNVQCVVVDRSSVSSSVSVSVVVSVVSVVVSVVCCVVPVPD

pLDDT: mean 80.98, std 15.74, range [48.69, 98.06]

Sequence (153 aa):
MNPLDSQKILASEVKSKTKPWTDGLIFVIAMWLLSRLTIFIAMQLVAPLLPLSPAREENALGFTPNFVPQIGWELFSHWDGVWYRQIAISGYDYANTGGYESVAFFPLFPLLTRGVMTLGLPFEVAGTLVNSLAFLGALFLLYRWANKCYGIG